Protein AF-A0AAW8E7Z2-F1 (afdb_monomer_lite)

Sequence (56 aa):
MKQFNFTTAVVVGLDDVGYERRFFYEHRADAQSALVDWDGLEHPSGPWIQVQGWWH

Foldseek 3Di:
DPDDQDWDWDFACQDPVGGFKIFTDSDPVQRVVQVVVDPRPDDGDDPTPDMDGDDD

Secondary structure (DSSP, 8-state):
-------EEEEES--SS--SEEEEESSHHHHHHHHHH--SSS---S-EEEEEE---

pLDDT: mean 89.43, std 13.32, range [44.91, 97.88]

Radius of gyration: 11.97 Å; chains: 1; bounding box: 30×17×40 Å

Organism: NCBI:txid436515

Structure (mmCIF, N/CA/C/O backbone):
data_AF-A0AAW8E7Z2-F1
#
_entry.id   AF-A0AAW8E7Z2-F1
#
loop_
_atom_site.group_PDB
_atom_site.id
_atom_site.type_symbol
_atom_site.label_atom_id
_atom_site.label_alt_id
_atom_site.label_comp_id
_atom_site.label_asym_id
_atom_site.label_entity_id
_atom_site.label_seq_id
_atom_site.pdbx_PDB_ins_code
_atom_site.Cartn_x
_atom_site.Cartn_y
_atom_site.Cartn_z
_atom_site.occupancy
_atom_site.B_iso_or_equiv
_atom_site.auth_seq_id
_atom_site.auth_comp_id
_atom_site.auth_asym_id
_atom_site.auth_atom_id
_atom_site.pdbx_PDB_model_num
ATOM 1 N N . MET A 1 1 ? -2.239 3.092 30.082 1.00 44.91 1 MET A N 1
ATOM 2 C CA . MET A 1 1 ? -1.766 1.897 29.348 1.00 44.91 1 MET A CA 1
ATOM 3 C C . MET A 1 1 ? -1.394 2.352 27.945 1.00 44.91 1 MET A C 1
ATOM 5 O O . MET A 1 1 ? -2.170 3.105 27.376 1.00 44.91 1 MET A O 1
ATOM 9 N N . LYS A 1 2 ? -0.216 2.000 27.414 1.00 58.66 2 LYS A N 1
ATOM 10 C CA . LYS A 1 2 ? 0.091 2.263 25.997 1.00 58.66 2 LYS A CA 1
ATOM 11 C C . LYS A 1 2 ? -0.644 1.205 25.173 1.00 58.66 2 LYS A C 1
ATOM 13 O O . LYS A 1 2 ? -0.423 0.019 25.399 1.00 58.66 2 LYS A O 1
ATOM 18 N N . GLN A 1 3 ? -1.555 1.627 24.304 1.00 74.19 3 GLN A N 1
ATOM 19 C CA . GLN A 1 3 ? -2.266 0.732 23.398 1.00 74.19 3 GLN A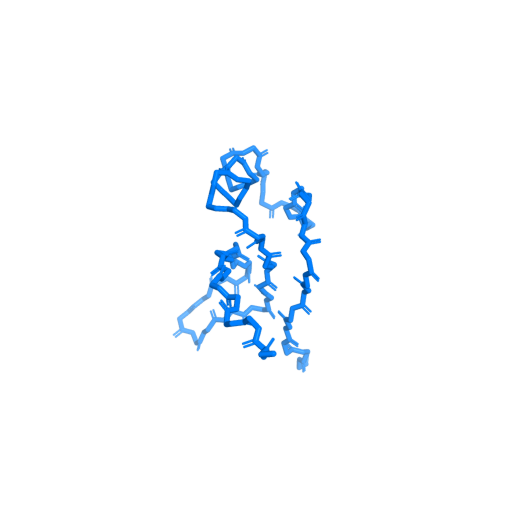 CA 1
ATOM 20 C C . GLN A 1 3 ? -1.256 0.173 22.389 1.00 74.19 3 GLN A C 1
ATOM 22 O O . GLN A 1 3 ? -0.538 0.937 21.743 1.00 74.19 3 GLN A O 1
ATOM 27 N N . PHE A 1 4 ? -1.135 -1.153 22.309 1.00 60.69 4 PHE A N 1
ATOM 28 C CA . PHE A 1 4 ? -0.414 -1.784 21.207 1.00 60.69 4 PHE A CA 1
ATOM 29 C C . PHE A 1 4 ? -1.271 -1.615 19.953 1.00 60.69 4 PHE A C 1
ATOM 31 O O . PHE A 1 4 ? -2.333 -2.225 19.844 1.00 60.69 4 PHE A O 1
ATOM 38 N N . ASN A 1 5 ? -0.819 -0.764 19.034 1.00 72.25 5 ASN A N 1
ATOM 39 C CA . ASN A 1 5 ? -1.481 -0.569 17.752 1.00 72.25 5 ASN A CA 1
ATOM 40 C C . ASN A 1 5 ? -0.964 -1.625 16.773 1.00 72.25 5 ASN A C 1
ATOM 42 O O . ASN A 1 5 ? 0.226 -1.662 16.462 1.00 72.25 5 ASN A O 1
ATOM 46 N N . PHE A 1 6 ? -1.861 -2.489 16.306 1.00 86.19 6 PHE A N 1
ATOM 47 C CA . PHE A 1 6 ? -1.614 -3.318 15.131 1.00 86.19 6 PHE A CA 1
ATOM 48 C C . PHE A 1 6 ? -1.952 -2.491 13.897 1.00 86.19 6 PHE A C 1
ATOM 50 O O . PHE A 1 6 ? -3.045 -1.940 13.811 1.00 86.19 6 PHE A O 1
ATOM 57 N N . THR A 1 7 ? -1.020 -2.404 12.954 1.00 93.12 7 THR A N 1
ATOM 58 C CA . THR A 1 7 ? -1.199 -1.664 11.703 1.00 93.12 7 THR A CA 1
ATOM 59 C C . THR A 1 7 ? -1.048 -2.601 10.513 1.00 93.12 7 THR A C 1
ATOM 61 O O . THR A 1 7 ? -0.338 -3.606 10.575 1.00 93.12 7 THR A O 1
ATOM 64 N N . THR A 1 8 ? -1.740 -2.282 9.422 1.00 96.31 8 THR A N 1
ATOM 65 C CA . THR A 1 8 ? -1.573 -2.956 8.125 1.00 96.31 8 THR A CA 1
ATOM 66 C C . THR A 1 8 ? -0.794 -2.023 7.216 1.00 96.31 8 THR A C 1
ATOM 68 O O . THR A 1 8 ? -1.052 -0.826 7.247 1.00 96.31 8 THR A O 1
ATOM 71 N N . ALA A 1 9 ? 0.155 -2.524 6.425 1.00 96.31 9 ALA A N 1
ATOM 72 C CA . ALA A 1 9 ? 0.945 -1.668 5.548 1.00 96.31 9 ALA A CA 1
ATOM 73 C C . ALA A 1 9 ? 0.867 -2.087 4.081 1.00 96.31 9 ALA A C 1
ATOM 75 O O . ALA A 1 9 ? 0.898 -3.279 3.777 1.00 96.31 9 ALA A O 1
ATOM 76 N N . VAL A 1 10 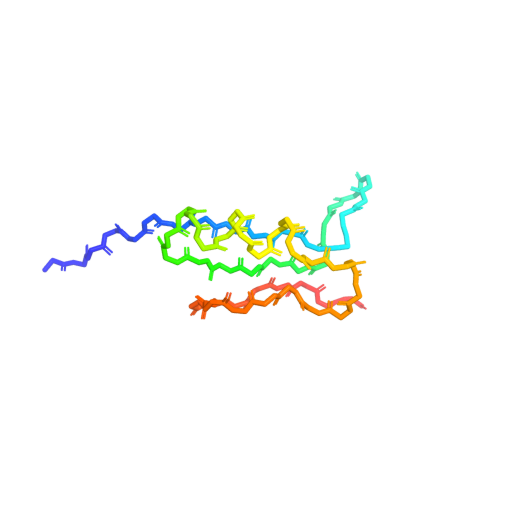? 0.826 -1.090 3.195 1.00 96.94 10 VAL A N 1
ATOM 77 C CA . VAL A 1 10 ? 1.096 -1.257 1.762 1.00 96.94 10 VAL A CA 1
ATOM 78 C C . VAL A 1 10 ? 2.582 -1.009 1.539 1.00 96.94 10 VAL A C 1
ATOM 80 O O . VAL A 1 10 ? 3.123 0.002 1.991 1.00 96.94 10 VAL A O 1
ATOM 83 N N . VAL A 1 11 ? 3.246 -1.956 0.885 1.00 95.50 11 VAL A N 1
ATOM 84 C CA . VAL A 1 11 ? 4.681 -1.914 0.595 1.00 95.50 11 VAL A CA 1
ATOM 85 C C . VAL A 1 11 ? 4.875 -1.569 -0.878 1.00 95.50 11 VAL A C 1
ATOM 87 O O . VAL A 1 11 ? 4.211 -2.152 -1.731 1.00 95.50 11 VAL A O 1
ATOM 90 N N . VAL A 1 12 ? 5.777 -0.630 -1.164 1.00 94.75 12 VAL A N 1
ATOM 91 C CA . VAL A 1 12 ? 6.077 -0.153 -2.521 1.00 94.75 12 VAL A CA 1
ATOM 92 C C . VAL A 1 12 ? 7.549 -0.361 -2.859 1.00 94.75 12 VAL A C 1
ATOM 94 O O . VAL A 1 12 ? 8.397 -0.394 -1.962 1.00 94.75 12 VAL A O 1
ATOM 97 N N . GLY A 1 13 ? 7.843 -0.491 -4.155 1.00 92.44 13 GLY A N 1
ATOM 98 C CA . GLY A 1 13 ? 9.200 -0.759 -4.638 1.00 92.44 13 GLY A CA 1
ATOM 99 C C . GLY A 1 13 ? 9.742 -2.094 -4.128 1.00 92.44 13 GLY A C 1
ATOM 100 O O . GLY A 1 13 ? 10.880 -2.147 -3.682 1.00 92.44 13 GLY A O 1
ATOM 101 N N . LEU A 1 14 ? 8.898 -3.132 -4.098 1.00 92.62 14 LEU A N 1
ATOM 102 C CA . LEU A 1 14 ? 9.280 -4.479 -3.674 1.00 92.62 14 LEU A CA 1
ATOM 103 C C . LEU A 1 14 ? 10.141 -5.143 -4.759 1.00 92.62 14 LEU A C 1
ATOM 105 O O . LEU A 1 14 ? 9.710 -5.241 -5.908 1.00 92.62 14 LEU A O 1
ATOM 109 N N . ASP A 1 15 ? 11.313 -5.630 -4.376 1.00 92.44 15 ASP A N 1
ATOM 110 C CA . ASP A 1 15 ? 12.219 -6.419 -5.208 1.00 92.44 15 ASP A CA 1
ATOM 111 C C . ASP A 1 15 ? 12.750 -7.645 -4.437 1.00 92.44 15 ASP A C 1
ATOM 113 O O . ASP A 1 15 ? 12.283 -7.966 -3.339 1.00 92.44 15 ASP A O 1
ATOM 117 N N . ASP A 1 16 ? 13.719 -8.354 -5.021 1.00 94.50 16 ASP A N 1
ATOM 118 C CA . ASP A 1 16 ? 14.319 -9.553 -4.420 1.00 94.50 16 ASP A CA 1
ATOM 119 C C . ASP A 1 16 ? 15.139 -9.264 -3.145 1.00 94.50 16 ASP A C 1
ATOM 121 O O . ASP A 1 16 ? 15.450 -10.184 -2.385 1.00 94.50 16 ASP A O 1
ATOM 125 N N . VAL A 1 17 ? 15.517 -8.006 -2.904 1.00 92.81 17 VAL A N 1
ATOM 126 C CA . VAL A 1 17 ? 16.333 -7.572 -1.760 1.00 92.81 17 VAL A CA 1
ATOM 127 C C . VAL A 1 17 ? 15.450 -7.042 -0.630 1.00 92.81 17 VAL A C 1
ATOM 129 O O . VAL A 1 17 ? 15.766 -7.231 0.548 1.00 92.81 17 VAL A O 1
ATOM 132 N N . GLY A 1 18 ? 14.336 -6.394 -0.958 1.00 91.69 18 GLY A N 1
ATOM 133 C CA . GLY A 1 18 ? 13.427 -5.835 0.027 1.00 91.69 18 GLY A CA 1
ATOM 134 C C . GLY A 1 18 ? 12.420 -4.877 -0.585 1.00 91.69 18 GLY A C 1
ATOM 135 O O . GLY A 1 18 ? 11.771 -5.186 -1.572 1.00 91.69 18 GLY A O 1
ATOM 136 N N . TYR A 1 19 ? 12.226 -3.731 0.063 1.00 93.25 19 TYR A N 1
ATOM 137 C CA . TYR A 1 19 ? 11.272 -2.720 -0.371 1.00 93.25 19 TYR A CA 1
ATOM 138 C C . TYR A 1 19 ? 11.787 -1.312 -0.105 1.00 93.25 19 TYR A C 1
ATOM 140 O O . TYR A 1 19 ? 12.508 -1.077 0.866 1.00 93.25 19 TYR A O 1
ATOM 148 N N . GLU A 1 20 ? 11.344 -0.361 -0.920 1.00 93.19 20 GLU A N 1
ATOM 149 C CA . GLU A 1 20 ? 11.705 1.048 -0.773 1.00 93.19 20 GLU A CA 1
ATOM 150 C C . GLU A 1 20 ? 10.981 1.689 0.421 1.00 93.19 20 GLU A C 1
ATOM 152 O O . GLU A 1 20 ? 11.590 2.295 1.310 1.00 93.19 20 GLU A O 1
ATOM 157 N N . ARG A 1 21 ? 9.651 1.547 0.459 1.00 94.94 21 ARG A N 1
ATOM 158 C CA . ARG A 1 21 ? 8.782 2.210 1.439 1.00 94.94 21 ARG A CA 1
ATOM 159 C C . ARG A 1 21 ? 7.608 1.333 1.852 1.00 94.94 21 ARG A C 1
ATOM 161 O O . ARG A 1 21 ? 7.138 0.476 1.112 1.00 94.94 21 ARG A O 1
ATOM 168 N N . ARG A 1 22 ? 7.108 1.593 3.056 1.00 96.12 22 ARG A N 1
ATOM 169 C CA . ARG A 1 22 ? 5.883 1.023 3.611 1.00 96.12 22 ARG A CA 1
ATOM 170 C C . ARG A 1 22 ? 5.011 2.121 4.206 1.00 96.12 22 ARG A C 1
ATOM 172 O O . ARG A 1 22 ? 5.483 2.958 4.982 1.00 96.12 22 ARG A O 1
ATOM 179 N N . PHE A 1 23 ? 3.737 2.083 3.853 1.00 96.75 23 PHE A N 1
ATOM 180 C CA . PHE A 1 23 ? 2.718 3.028 4.282 1.00 96.75 23 PHE A CA 1
ATOM 181 C C . PHE A 1 23 ? 1.766 2.325 5.233 1.00 96.75 23 PHE A C 1
ATOM 183 O O . PHE A 1 23 ? 1.115 1.360 4.847 1.00 96.75 23 PHE A O 1
ATOM 190 N N . PHE A 1 24 ? 1.732 2.765 6.486 1.00 96.19 24 PHE A N 1
ATOM 191 C CA . PHE A 1 24 ? 0.964 2.125 7.546 1.00 96.19 24 PHE A CA 1
ATOM 192 C C . PHE A 1 24 ? -0.426 2.725 7.653 1.00 96.19 24 PHE A C 1
ATOM 194 O O . PHE A 1 24 ? -0.565 3.939 7.751 1.00 96.19 24 PHE A O 1
ATOM 201 N N . TYR A 1 25 ? -1.422 1.862 7.753 1.00 95.69 25 TYR A N 1
ATOM 202 C CA . TYR A 1 25 ? -2.825 2.175 7.964 1.00 95.69 25 TYR A CA 1
ATOM 203 C C . TYR A 1 25 ? -3.259 1.594 9.305 1.00 95.69 25 TYR A C 1
ATOM 205 O O . TYR A 1 25 ? -2.800 0.520 9.719 1.00 95.69 25 TYR A O 1
ATOM 213 N N . GLU A 1 26 ? -4.156 2.302 9.982 1.00 94.50 26 GLU A N 1
ATOM 214 C CA . GLU A 1 26 ? -4.750 1.821 11.229 1.00 94.50 26 GLU A CA 1
ATOM 215 C C . GLU A 1 26 ? -5.661 0.615 10.977 1.00 94.50 26 GLU A C 1
ATOM 217 O O . GLU A 1 26 ? -5.628 -0.362 11.727 1.00 94.50 26 GLU A O 1
ATOM 222 N N . HIS A 1 27 ? -6.425 0.636 9.881 1.00 94.00 27 HIS A N 1
ATOM 223 C CA . HIS A 1 27 ? -7.343 -0.439 9.531 1.00 94.00 27 HIS A CA 1
ATOM 224 C C . HIS A 1 27 ? -6.917 -1.174 8.262 1.00 94.00 27 HIS A C 1
ATOM 226 O O . HIS A 1 27 ? -6.481 -0.596 7.268 1.00 94.00 27 HIS A O 1
ATOM 232 N N . ARG A 1 28 ? -7.106 -2.497 8.280 1.00 95.62 28 ARG A N 1
ATOM 233 C CA . ARG A 1 28 ? -6.829 -3.375 7.136 1.00 95.62 28 ARG A CA 1
ATOM 234 C C . ARG A 1 28 ? -7.638 -2.997 5.894 1.00 95.62 28 ARG A C 1
ATOM 236 O O . ARG A 1 28 ? -7.119 -3.114 4.790 1.00 95.62 28 ARG A O 1
ATOM 243 N N . ALA A 1 29 ? -8.898 -2.595 6.075 1.00 96.69 29 ALA A N 1
ATOM 244 C CA . ALA A 1 29 ? -9.784 -2.240 4.969 1.00 96.69 29 ALA A CA 1
ATOM 245 C C . ALA A 1 29 ? -9.224 -1.065 4.155 1.00 96.69 29 ALA A C 1
ATOM 247 O O . ALA A 1 29 ? -9.219 -1.128 2.93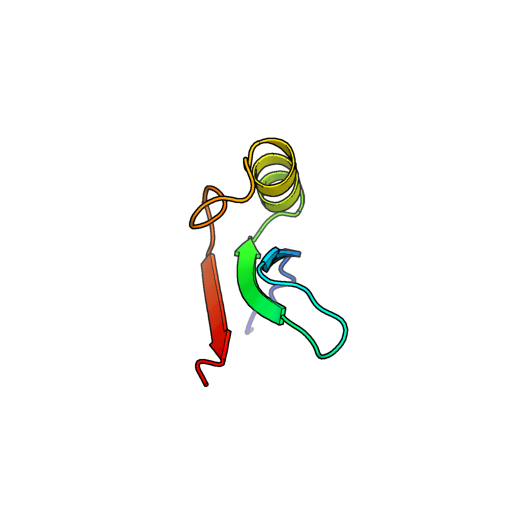0 1.00 96.69 29 ALA A O 1
ATOM 248 N N . ASP A 1 30 ? -8.665 -0.067 4.840 1.00 97.25 30 ASP A N 1
ATOM 249 C CA . ASP A 1 30 ? -8.069 1.110 4.209 1.00 97.25 30 ASP A CA 1
ATOM 250 C C . ASP A 1 30 ? -6.826 0.735 3.398 1.00 97.25 30 ASP A C 1
ATOM 252 O O . ASP A 1 30 ? -6.721 1.090 2.228 1.00 97.25 30 ASP A O 1
ATOM 256 N N . ALA A 1 31 ? -5.927 -0.070 3.979 1.00 97.12 31 ALA A N 1
ATOM 257 C CA . ALA A 1 31 ? -4.751 -0.575 3.268 1.00 97.12 31 ALA A CA 1
ATOM 258 C C . ALA A 1 31 ? -5.131 -1.398 2.028 1.00 97.12 31 ALA A C 1
ATOM 260 O O . ALA A 1 31 ? -4.467 -1.324 0.998 1.00 97.12 31 ALA A O 1
ATOM 261 N N . GLN A 1 32 ? -6.195 -2.200 2.123 1.00 97.81 32 GLN A N 1
ATOM 262 C CA . GLN A 1 32 ? -6.659 -3.023 1.012 1.00 97.81 32 GLN A CA 1
ATOM 263 C C . GLN A 1 32 ? -7.299 -2.181 -0.096 1.00 97.81 32 GLN A C 1
ATOM 265 O O . GLN A 1 32 ? -7.017 -2.444 -1.260 1.00 97.81 32 GLN A O 1
ATOM 270 N N . SER A 1 33 ? -8.122 -1.182 0.243 1.00 97.88 33 SER A N 1
ATOM 271 C CA . SER A 1 33 ? -8.676 -0.253 -0.753 1.00 97.88 33 SER A CA 1
ATOM 272 C C . SER A 1 33 ? -7.548 0.496 -1.447 1.00 97.88 33 SER A C 1
ATOM 274 O O . SER A 1 33 ? -7.465 0.464 -2.667 1.00 97.88 33 SER A O 1
ATOM 276 N N . ALA A 1 34 ? -6.612 1.054 -0.673 1.00 97.19 34 ALA A N 1
ATOM 277 C CA . ALA A 1 34 ? -5.461 1.758 -1.219 1.00 97.19 34 ALA A CA 1
ATOM 278 C C . ALA A 1 34 ? -4.642 0.866 -2.161 1.00 97.19 34 ALA A C 1
ATOM 280 O O . ALA A 1 34 ? -4.271 1.312 -3.233 1.00 97.19 34 ALA A O 1
ATOM 281 N N . LEU A 1 35 ? -4.404 -0.403 -1.812 1.00 97.06 35 LEU A N 1
ATOM 282 C CA . LEU A 1 35 ? -3.689 -1.336 -2.686 1.00 97.06 35 LEU A CA 1
ATOM 283 C C . LEU A 1 35 ? -4.452 -1.663 -3.980 1.00 97.06 35 LEU A C 1
ATOM 285 O O . LEU A 1 35 ? -3.824 -1.840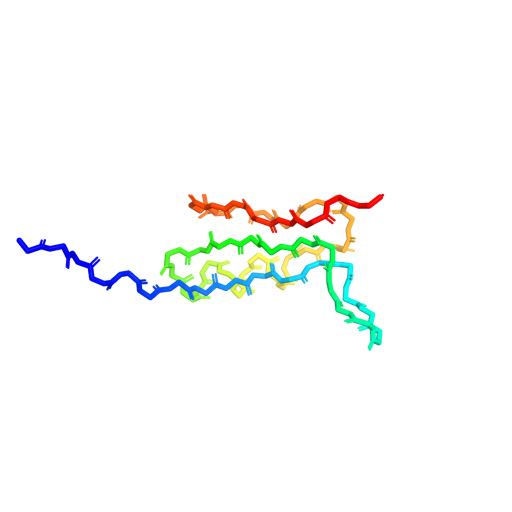 -5.016 1.00 97.06 35 LEU A O 1
ATOM 289 N N . VAL A 1 36 ? -5.779 -1.792 -3.917 1.00 97.44 36 VAL A N 1
ATOM 290 C CA . VAL A 1 36 ? -6.618 -2.111 -5.085 1.00 97.44 36 VAL A CA 1
ATOM 291 C C . VAL A 1 36 ? -6.750 -0.912 -6.023 1.00 97.44 36 VAL A C 1
ATOM 293 O O . VAL A 1 36 ? -6.727 -1.090 -7.238 1.00 97.44 36 VAL A O 1
ATOM 296 N N . ASP A 1 37 ? -6.885 0.287 -5.460 1.00 96.69 37 ASP A N 1
ATOM 297 C CA . ASP A 1 37 ? -7.112 1.524 -6.209 1.00 96.69 37 ASP A CA 1
ATOM 298 C C . ASP A 1 37 ? -5.806 2.144 -6.736 1.00 96.69 37 ASP A C 1
ATOM 300 O O . ASP A 1 37 ? -5.839 3.007 -7.613 1.00 96.69 37 ASP A O 1
ATOM 304 N N . TRP A 1 38 ? -4.655 1.735 -6.195 1.00 96.12 38 TRP A N 1
ATOM 305 C CA . TRP A 1 38 ? -3.357 2.291 -6.557 1.00 96.12 38 TRP A CA 1
ATOM 306 C C . TRP A 1 38 ? -2.873 1.779 -7.915 1.00 96.12 38 TRP A C 1
ATOM 308 O O . TRP A 1 38 ? -2.779 0.578 -8.166 1.00 96.12 38 TRP A O 1
ATOM 318 N N . ASP A 1 39 ? -2.506 2.718 -8.784 1.00 95.12 39 ASP A N 1
ATOM 319 C CA . ASP A 1 39 ? -2.001 2.466 -10.136 1.00 95.12 39 ASP A CA 1
ATOM 320 C C . ASP A 1 39 ? -0.513 2.071 -10.173 1.00 95.12 39 ASP A C 1
ATOM 322 O O . ASP A 1 39 ? 0.040 1.812 -11.243 1.00 95.12 39 ASP A O 1
ATOM 326 N N . GLY A 1 40 ? 0.138 2.009 -9.008 1.00 93.12 40 GLY A N 1
ATOM 327 C CA . GLY A 1 40 ? 1.558 1.701 -8.874 1.00 93.12 40 GLY A CA 1
ATOM 328 C C . GLY A 1 40 ? 2.485 2.900 -9.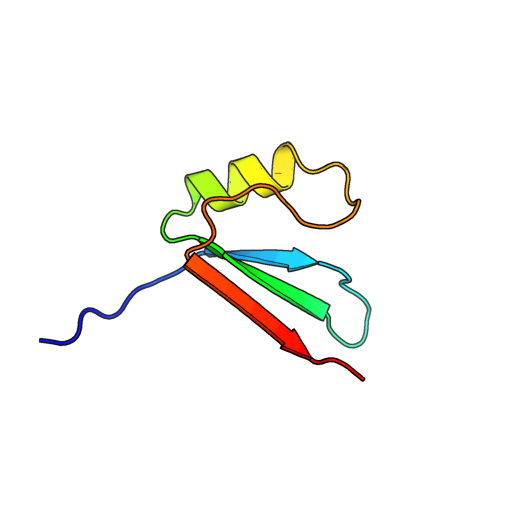084 1.00 93.12 40 GLY A C 1
ATOM 329 O O . GLY A 1 40 ? 3.703 2.727 -9.024 1.00 93.12 40 GLY A O 1
ATOM 330 N N . LEU A 1 41 ? 1.951 4.104 -9.322 1.00 91.38 41 LEU A N 1
ATOM 331 C CA . LEU A 1 41 ? 2.726 5.333 -9.476 1.00 91.38 41 LEU A CA 1
ATOM 332 C C . LEU A 1 41 ? 2.687 6.173 -8.200 1.00 91.38 41 LEU A C 1
ATOM 334 O O . LEU A 1 41 ? 1.702 6.204 -7.469 1.00 91.38 41 LEU A O 1
ATOM 338 N N . GLU A 1 42 ? 3.785 6.876 -7.927 1.00 90.38 42 GLU A N 1
ATOM 339 C CA . GLU A 1 42 ? 3.942 7.690 -6.720 1.00 90.38 42 GLU A CA 1
ATOM 340 C C . GLU A 1 42 ? 3.639 6.896 -5.439 1.00 90.38 42 GLU A C 1
ATOM 342 O O . GLU A 1 42 ? 4.323 5.915 -5.139 1.00 90.38 42 GLU A O 1
ATOM 347 N N . HIS A 1 43 ? 2.668 7.339 -4.642 1.00 93.56 43 HIS A N 1
ATOM 348 C CA . HIS A 1 43 ? 2.327 6.728 -3.368 1.00 93.56 43 HIS A CA 1
ATOM 349 C C . HIS A 1 43 ? 0.861 6.275 -3.371 1.00 93.56 43 HIS A C 1
ATOM 351 O O . HIS A 1 43 ? 0.016 6.980 -3.926 1.00 93.56 43 HIS A O 1
ATOM 357 N N . PRO A 1 44 ? 0.533 5.149 -2.711 1.00 96.25 44 PRO A N 1
ATOM 358 C CA . PRO A 1 44 ? -0.851 4.721 -2.539 1.00 96.25 44 PRO A CA 1
ATOM 359 C C . PRO A 1 44 ? -1.670 5.789 -1.808 1.00 96.25 44 PRO A C 1
ATOM 361 O O . PRO A 1 44 ? -1.138 6.614 -1.072 1.00 96.25 44 PRO A O 1
ATOM 364 N N . SER A 1 45 ? -2.985 5.798 -1.988 1.00 93.69 45 SER A N 1
ATOM 365 C CA . SER A 1 45 ? -3.840 6.759 -1.291 1.00 93.69 45 SER A CA 1
ATOM 366 C C . SER A 1 45 ? -3.824 6.535 0.230 1.00 93.69 45 SER A C 1
ATOM 368 O O . SER A 1 45 ? -3.599 5.428 0.727 1.00 93.69 45 SER A O 1
ATOM 370 N N . GLY A 1 46 ? -4.041 7.607 0.999 1.00 92.62 46 GLY A N 1
ATOM 371 C CA . GLY A 1 46 ? -4.222 7.521 2.453 1.00 92.62 46 GLY A CA 1
ATOM 372 C C . GLY A 1 46 ? -5.529 6.804 2.851 1.00 92.62 46 GLY A C 1
ATOM 373 O O . GLY A 1 46 ? -6.249 6.323 1.979 1.00 92.62 46 GLY A O 1
ATOM 374 N N . PRO A 1 47 ? -5.884 6.746 4.152 1.00 94.81 47 PRO A N 1
ATOM 375 C CA . PRO A 1 47 ? -5.338 7.511 5.275 1.00 94.81 47 PRO A CA 1
ATOM 376 C C . PRO A 1 47 ? -4.217 6.772 6.019 1.00 94.81 47 PRO A C 1
ATOM 378 O O . PRO A 1 47 ? -4.432 6.103 7.030 1.00 94.81 47 PRO A O 1
ATOM 381 N N . TRP A 1 48 ? -2.982 6.919 5.553 1.00 94.50 48 TRP A N 1
ATOM 382 C CA . TRP A 1 48 ? -1.839 6.413 6.301 1.00 94.50 48 TRP A CA 1
ATOM 383 C C . TRP A 1 48 ? -1.630 7.186 7.613 1.00 94.50 48 TRP A C 1
ATOM 385 O O . TRP A 1 48 ? -1.820 8.398 7.700 1.00 94.50 48 TRP A O 1
ATOM 395 N N . ILE A 1 49 ? -1.188 6.477 8.643 1.00 94.75 49 ILE A N 1
ATOM 396 C CA . ILE A 1 49 ? -0.828 7.032 9.954 1.00 94.75 49 ILE A CA 1
ATOM 397 C C . ILE A 1 49 ? 0.688 7.184 10.113 1.00 94.75 49 ILE A C 1
ATOM 399 O O . ILE A 1 49 ? 1.159 7.889 11.003 1.00 94.75 49 ILE A O 1
ATOM 403 N N . GLN A 1 50 ? 1.464 6.515 9.256 1.00 94.00 50 GLN A N 1
ATOM 404 C CA . GLN A 1 50 ? 2.917 6.617 9.212 1.00 94.00 50 GLN A CA 1
ATOM 405 C C . GLN A 1 50 ? 3.452 6.146 7.856 1.00 94.00 50 GLN A C 1
ATOM 407 O O . GLN A 1 50 ? 2.894 5.242 7.239 1.00 94.00 50 GLN A O 1
ATOM 412 N N . VAL A 1 51 ? 4.593 6.695 7.445 1.00 95.00 51 VAL A N 1
ATOM 413 C CA . VAL A 1 51 ? 5.410 6.180 6.340 1.00 95.00 51 VAL A CA 1
ATOM 414 C C . VAL A 1 51 ? 6.794 5.842 6.879 1.00 95.00 51 VAL A C 1
ATOM 416 O O . VAL A 1 51 ? 7.359 6.612 7.656 1.00 95.00 51 VAL A O 1
ATOM 419 N N . GLN A 1 52 ? 7.341 4.693 6.494 1.00 93.25 52 GLN A N 1
ATOM 420 C CA . GLN A 1 52 ? 8.742 4.353 6.749 1.00 93.25 52 GLN A CA 1
ATOM 421 C C . GLN A 1 52 ? 9.376 3.801 5.480 1.00 93.25 52 GLN A C 1
ATOM 423 O O . GLN A 1 52 ? 8.753 3.038 4.752 1.00 93.25 52 GLN A O 1
ATOM 428 N N . GLY A 1 53 ? 10.631 4.144 5.244 1.00 88.19 53 GLY A N 1
ATOM 429 C CA . GLY A 1 53 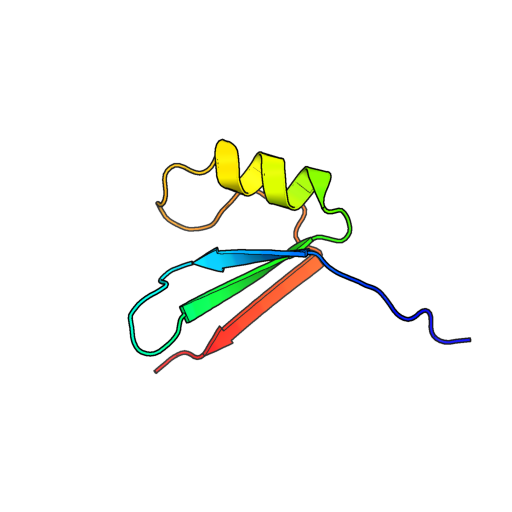? 11.425 3.626 4.142 1.00 88.19 53 GLY A CA 1
ATOM 430 C C . GLY A 1 53 ? 12.883 3.963 4.364 1.00 88.19 53 GLY A C 1
ATOM 431 O O . GLY A 1 53 ? 13.203 4.848 5.163 1.00 88.19 53 GLY A O 1
ATOM 432 N N . TRP A 1 54 ? 13.748 3.225 3.688 1.00 64.69 54 TRP A N 1
ATOM 433 C CA . TRP A 1 54 ? 15.181 3.461 3.713 1.00 64.69 54 TRP A CA 1
ATOM 434 C C . TRP A 1 54 ? 15.568 4.080 2.377 1.00 64.69 54 TRP A C 1
ATOM 436 O O . TRP A 1 54 ? 15.402 3.461 1.334 1.00 64.69 54 TRP A O 1
ATOM 446 N N . TRP A 1 55 ? 16.051 5.321 2.418 1.00 50.16 55 TRP A N 1
ATOM 447 C CA . TRP A 1 55 ? 16.774 5.894 1.290 1.00 50.16 55 TRP A CA 1
ATOM 448 C C . TRP A 1 55 ? 18.167 5.271 1.262 1.00 50.16 55 TRP A C 1
ATOM 450 O O . TRP A 1 55 ? 18.843 5.259 2.295 1.00 50.16 55 TRP A O 1
ATOM 460 N N . HIS A 1 56 ? 18.590 4.794 0.096 1.00 44.94 56 HIS A N 1
ATOM 461 C CA . HIS A 1 56 ? 20.003 4.642 -0.221 1.00 44.94 56 HIS A CA 1
ATOM 462 C C . HIS A 1 56 ? 20.356 5.517 -1.421 1.00 44.94 56 HIS A C 1
ATOM 464 O O . HIS A 1 56 ? 19.449 5.765 -2.248 1.00 44.94 56 HIS A O 1
#